Protein AF-A0A7H4P5U3-F1 (afdb_monomer)

Mean predicted aligned error: 10.84 Å

Structure (mmCIF, N/CA/C/O backbone):
data_AF-A0A7H4P5U3-F1
#
_entry.id   AF-A0A7H4P5U3-F1
#
loop_
_atom_site.group_PDB
_atom_site.id
_atom_site.type_symbol
_atom_site.label_atom_id
_atom_site.label_alt_id
_atom_site.label_comp_id
_atom_site.label_asym_id
_atom_site.label_entity_id
_atom_site.label_seq_id
_atom_site.pdbx_PDB_ins_code
_atom_site.Cartn_x
_atom_site.Cartn_y
_atom_site.Cartn_z
_atom_site.occupancy
_atom_site.B_iso_or_equiv
_atom_site.auth_seq_id
_atom_site.auth_comp_id
_atom_site.auth_asym_id
_atom_site.auth_atom_id
_atom_site.pdbx_PDB_model_num
ATOM 1 N N . MET A 1 1 ? 1.494 19.537 -6.973 1.00 46.75 1 MET A N 1
ATOM 2 C CA . MET A 1 1 ? 0.040 19.463 -6.739 1.00 46.75 1 MET A CA 1
ATOM 3 C C . MET A 1 1 ? -0.376 18.062 -7.147 1.00 46.75 1 MET A C 1
ATOM 5 O O . MET A 1 1 ? -0.485 17.800 -8.334 1.00 46.75 1 MET A O 1
ATOM 9 N N . THR A 1 2 ? -0.466 17.141 -6.195 1.00 39.16 2 THR A N 1
ATOM 10 C CA . THR A 1 2 ? -0.913 15.768 -6.454 1.00 39.16 2 THR A CA 1
ATOM 11 C C . THR A 1 2 ? -1.929 15.412 -5.386 1.00 39.16 2 THR A C 1
ATOM 13 O O . THR A 1 2 ? -1.674 15.527 -4.190 1.00 39.16 2 THR A O 1
ATOM 16 N N . ILE A 1 3 ? -3.123 15.124 -5.884 1.00 53.38 3 ILE A N 1
ATOM 17 C CA . ILE A 1 3 ? -4.353 14.823 -5.169 1.00 53.38 3 ILE A CA 1
ATOM 18 C C . ILE A 1 3 ? -4.203 13.440 -4.528 1.00 53.38 3 ILE A C 1
ATOM 20 O O . ILE A 1 3 ? -3.759 12.502 -5.184 1.00 53.38 3 ILE A O 1
ATOM 24 N N . LEU A 1 4 ? -4.548 13.331 -3.244 1.00 48.69 4 LEU A N 1
ATOM 25 C CA . LEU A 1 4 ? -4.703 12.049 -2.558 1.00 48.69 4 LEU A CA 1
ATOM 26 C C . LEU A 1 4 ? -5.810 11.255 -3.260 1.00 48.69 4 LEU A C 1
ATOM 28 O O . LEU A 1 4 ? -6.914 11.775 -3.444 1.00 48.69 4 LEU A O 1
ATOM 32 N N . ASN A 1 5 ? -5.512 10.017 -3.656 1.00 53.94 5 ASN A N 1
ATOM 33 C CA . ASN A 1 5 ? -6.500 9.146 -4.278 1.00 53.94 5 ASN A CA 1
ATOM 34 C C . ASN A 1 5 ? -7.530 8.727 -3.218 1.00 53.94 5 ASN A C 1
ATOM 36 O O . ASN A 1 5 ? -7.162 8.156 -2.191 1.00 53.94 5 ASN A O 1
ATOM 40 N N . ARG A 1 6 ? -8.807 9.064 -3.428 1.00 56.38 6 ARG A N 1
ATOM 41 C CA . ARG A 1 6 ? -9.900 8.714 -2.509 1.00 56.38 6 ARG A CA 1
ATOM 42 C C . ARG A 1 6 ? -10.385 7.307 -2.831 1.00 56.38 6 ARG A C 1
ATOM 44 O O . ARG A 1 6 ? -10.918 7.085 -3.911 1.00 56.38 6 ARG A O 1
ATOM 51 N N . LEU A 1 7 ? -10.215 6.380 -1.891 1.00 53.31 7 LEU A N 1
ATOM 52 C CA . LEU A 1 7 ? -10.713 5.014 -2.012 1.00 53.31 7 LEU A CA 1
ATOM 53 C C . LEU A 1 7 ? -12.054 4.888 -1.282 1.00 53.31 7 LEU A C 1
ATOM 55 O O . LEU A 1 7 ? -12.119 5.074 -0.070 1.00 53.31 7 LEU A O 1
ATOM 59 N N . TYR A 1 8 ? -13.126 4.582 -2.012 1.00 55.06 8 TYR A N 1
ATOM 60 C CA . TYR A 1 8 ? -14.452 4.363 -1.432 1.00 55.06 8 TYR A CA 1
ATOM 61 C C . TYR A 1 8 ? -14.622 2.890 -1.042 1.00 55.06 8 TYR A C 1
ATOM 63 O O . TYR A 1 8 ? -14.607 2.012 -1.901 1.00 55.06 8 TYR A O 1
ATOM 71 N N . ALA A 1 9 ? -14.816 2.609 0.249 1.00 50.41 9 ALA A N 1
ATOM 72 C CA . ALA A 1 9 ? -15.189 1.276 0.717 1.00 50.41 9 ALA A CA 1
ATOM 73 C C . ALA A 1 9 ? -16.703 1.061 0.532 1.00 50.41 9 ALA A C 1
ATOM 75 O O . ALA A 1 9 ? -17.521 1.845 1.017 1.00 50.41 9 ALA A O 1
ATOM 76 N N . SER A 1 10 ? -17.100 0.004 -0.179 1.00 52.59 10 SER A N 1
ATOM 77 C CA . SER A 1 10 ? -18.513 -0.311 -0.403 1.00 52.59 10 SER A CA 1
ATOM 78 C C . SER A 1 10 ? -19.192 -0.752 0.903 1.00 52.59 10 SER A C 1
ATOM 80 O O . SER A 1 10 ? -18.851 -1.794 1.456 1.00 52.59 10 SER A O 1
ATOM 82 N N . SER A 1 11 ? -20.202 0.012 1.337 1.00 48.66 11 SER A N 1
ATOM 83 C CA . SER A 1 11 ? -21.119 -0.279 2.457 1.00 48.66 11 SER A CA 1
ATOM 84 C C . SER A 1 11 ? -20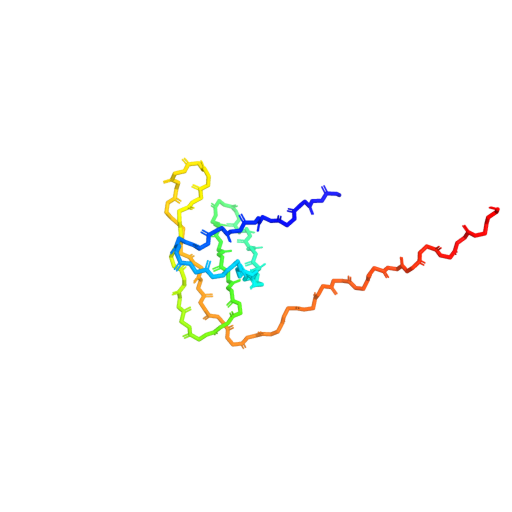.563 -0.121 3.886 1.00 48.66 11 SER A C 1
ATOM 86 O O . SER A 1 11 ? -20.848 -0.935 4.766 1.00 48.66 11 SER A O 1
ATOM 88 N N . GLY A 1 12 ? -19.852 0.975 4.149 1.00 60.75 12 GLY A N 1
ATOM 89 C CA . GLY A 1 12 ? -19.498 1.434 5.497 1.00 60.75 12 GLY A CA 1
ATOM 90 C C . GLY A 1 12 ? -19.392 2.963 5.561 1.00 60.75 12 GLY A C 1
ATOM 91 O O . GLY A 1 12 ? -19.541 3.618 4.526 1.00 60.75 12 GLY A O 1
ATOM 92 N N . PRO A 1 13 ? -19.166 3.561 6.747 1.00 63.66 13 PRO A N 1
ATOM 93 C CA . PRO A 1 13 ? -18.743 4.959 6.821 1.00 63.66 13 PRO A CA 1
ATOM 94 C C . PRO A 1 13 ? -17.485 5.159 5.966 1.00 63.66 13 PRO A C 1
ATOM 96 O O . PRO A 1 13 ? -16.677 4.244 5.832 1.00 63.66 13 PRO A O 1
ATOM 99 N N . GLU A 1 14 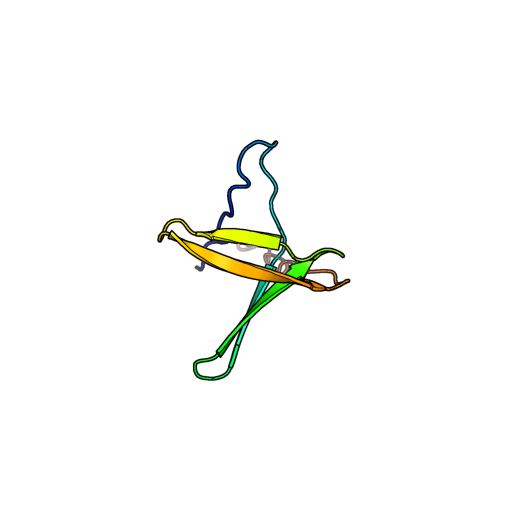? -17.332 6.339 5.370 1.00 65.25 14 GLU A N 1
ATOM 100 C CA . GLU A 1 14 ? -16.142 6.675 4.588 1.00 65.25 14 GLU A CA 1
ATOM 101 C C . GLU A 1 14 ? -14.881 6.493 5.447 1.00 65.25 14 GLU A C 1
ATOM 103 O O . GLU A 1 14 ? -14.807 6.992 6.572 1.00 65.25 14 GLU A O 1
ATOM 108 N N . VAL A 1 15 ? -13.897 5.760 4.921 1.00 73.00 15 VAL A N 1
ATOM 109 C CA . VAL A 1 15 ? -12.611 5.523 5.583 1.00 73.00 15 VAL A CA 1
ATOM 110 C C . VAL A 1 15 ? -11.500 6.003 4.664 1.00 73.00 15 VAL A C 1
ATOM 112 O O . VAL A 1 15 ? -11.435 5.621 3.499 1.00 73.00 15 VAL A O 1
ATOM 115 N N . ILE A 1 16 ? -10.601 6.822 5.204 1.00 81.31 16 ILE A N 1
ATOM 116 C CA . ILE A 1 16 ? -9.352 7.188 4.539 1.00 81.31 16 ILE A CA 1
ATOM 117 C C . ILE A 1 16 ? -8.290 6.173 4.965 1.00 81.31 16 ILE A C 1
ATOM 119 O O . ILE A 1 16 ? -7.988 6.057 6.151 1.00 81.31 16 ILE A O 1
ATOM 123 N N . ILE A 1 17 ? -7.724 5.450 3.997 1.00 85.69 17 ILE A N 1
ATOM 124 C CA . ILE A 1 17 ? -6.638 4.490 4.221 1.00 85.69 17 ILE A CA 1
ATOM 125 C C . ILE A 1 17 ? -5.319 5.151 3.828 1.00 85.69 17 ILE A C 1
ATOM 127 O O . ILE A 1 17 ? -5.063 5.412 2.649 1.00 85.69 17 ILE A O 1
ATOM 131 N N . GLU A 1 18 ? -4.468 5.417 4.816 1.00 89.75 18 GLU A N 1
ATOM 132 C CA . GLU A 1 18 ? -3.133 5.966 4.582 1.00 89.75 18 GLU A CA 1
ATOM 133 C C . GLU A 1 18 ? -2.305 4.964 3.763 1.00 89.75 18 GLU A C 1
ATOM 135 O O . GLU A 1 18 ? -1.996 3.866 4.231 1.00 89.75 18 GLU A O 1
ATOM 140 N N . THR A 1 19 ? -1.971 5.343 2.526 1.00 91.38 19 THR A N 1
ATOM 141 C CA . THR A 1 19 ? -1.299 4.479 1.548 1.00 91.38 19 THR A CA 1
ATOM 142 C C . THR A 1 19 ? -0.037 5.142 1.008 1.00 91.38 19 THR A C 1
ATOM 144 O O . THR A 1 19 ? -0.057 6.305 0.603 1.00 91.38 19 THR A O 1
ATOM 147 N N . LEU A 1 20 ? 1.050 4.377 0.940 1.00 92.00 20 LEU A N 1
ATOM 148 C CA . LEU A 1 20 ? 2.274 4.704 0.224 1.00 92.00 20 LEU A CA 1
ATOM 149 C C . LEU A 1 20 ? 2.328 3.900 -1.082 1.00 92.00 20 LEU A C 1
ATOM 151 O O . LEU A 1 20 ? 2.370 2.671 -1.056 1.00 92.00 20 LEU A O 1
ATOM 155 N N . GLN A 1 21 ? 2.356 4.596 -2.219 1.00 93.31 21 GLN A N 1
ATOM 156 C CA . GLN A 1 21 ? 2.632 3.983 -3.518 1.00 93.31 21 GLN A CA 1
ATOM 157 C C . GLN A 1 21 ? 4.126 4.094 -3.836 1.00 93.31 21 GLN A C 1
ATOM 159 O O . GLN A 1 21 ? 4.696 5.185 -3.778 1.00 93.31 21 GLN A O 1
ATOM 164 N N . ILE A 1 22 ? 4.748 2.977 -4.208 1.00 93.25 22 ILE A N 1
ATOM 165 C CA . ILE A 1 22 ? 6.149 2.919 -4.634 1.00 93.25 22 ILE A CA 1
ATOM 166 C C . ILE A 1 22 ? 6.196 2.407 -6.071 1.00 93.25 22 ILE A C 1
ATOM 168 O O . ILE A 1 22 ? 5.700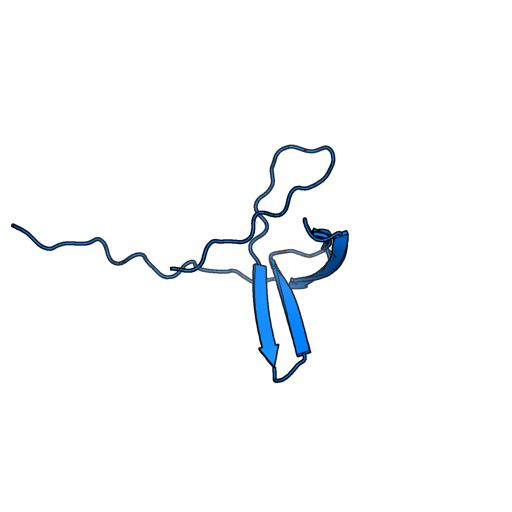 1.320 -6.355 1.00 93.25 22 ILE A O 1
ATOM 172 N N . ASN A 1 23 ? 6.830 3.173 -6.959 1.00 95.62 23 ASN A N 1
ATOM 173 C CA . ASN A 1 23 ? 7.053 2.785 -8.351 1.00 95.62 23 ASN A CA 1
ATOM 174 C C . ASN A 1 23 ? 8.529 2.403 -8.540 1.00 95.62 23 ASN A C 1
ATOM 176 O O . ASN A 1 23 ? 9.413 3.213 -8.253 1.00 95.62 23 ASN A O 1
ATOM 180 N N . ILE A 1 24 ? 8.800 1.188 -9.019 1.00 95.19 24 ILE A N 1
ATOM 181 C CA . ILE A 1 24 ? 10.148 0.668 -9.287 1.00 95.19 24 ILE A CA 1
ATOM 182 C C . ILE A 1 24 ? 10.189 0.172 -10.734 1.00 95.19 24 ILE A C 1
ATOM 184 O O . ILE A 1 24 ? 9.771 -0.945 -11.033 1.00 95.19 24 ILE A O 1
ATOM 188 N N . GLY A 1 25 ? 10.686 1.011 -11.645 1.00 95.12 25 GLY A N 1
ATOM 189 C CA . GLY A 1 25 ? 10.529 0.758 -13.080 1.00 95.12 25 GLY A CA 1
ATOM 190 C C . GLY A 1 25 ? 9.043 0.690 -13.435 1.00 95.12 25 GLY A C 1
ATOM 191 O O . GLY A 1 25 ? 8.304 1.620 -13.120 1.00 95.12 25 GLY A O 1
ATOM 192 N N . ASP A 1 26 ? 8.614 -0.428 -14.021 1.00 94.25 26 ASP A N 1
ATOM 193 C CA . ASP A 1 26 ? 7.209 -0.687 -14.366 1.00 94.25 26 ASP A CA 1
ATOM 194 C C . ASP A 1 26 ? 6.400 -1.315 -13.214 1.00 94.25 26 ASP A C 1
ATOM 196 O O . ASP A 1 26 ? 5.184 -1.474 -13.321 1.00 94.25 26 ASP A O 1
ATOM 200 N N . ALA A 1 27 ? 7.049 -1.692 -12.106 1.00 92.62 27 ALA A N 1
ATOM 201 C CA . ALA A 1 27 ? 6.368 -2.274 -10.955 1.00 92.62 27 ALA A CA 1
ATOM 202 C C . ALA A 1 27 ? 5.764 -1.183 -10.064 1.00 92.62 27 ALA A C 1
ATOM 204 O O . ALA A 1 27 ? 6.441 -0.220 -9.699 1.00 92.62 27 ALA A O 1
ATOM 205 N N . VAL A 1 28 ? 4.505 -1.371 -9.666 1.00 94.19 28 VAL A N 1
ATOM 206 C CA . VAL A 1 28 ? 3.788 -0.496 -8.733 1.00 94.19 28 VAL A CA 1
ATOM 207 C C . VAL A 1 28 ? 3.401 -1.299 -7.497 1.00 94.19 28 VAL A C 1
ATOM 209 O O . VAL A 1 28 ? 2.747 -2.336 -7.602 1.00 94.19 28 VAL A O 1
ATOM 212 N N . HIS A 1 29 ? 3.794 -0.813 -6.324 1.00 93.50 29 HIS A N 1
ATOM 213 C CA . HIS A 1 29 ? 3.457 -1.403 -5.033 1.00 93.50 29 HIS A CA 1
ATOM 214 C C . HIS A 1 29 ? 2.593 -0.442 -4.225 1.00 93.50 29 HIS A C 1
ATOM 216 O O . HIS A 1 29 ? 2.931 0.735 -4.098 1.00 93.50 29 HIS A O 1
ATOM 222 N N . TYR A 1 30 ? 1.518 -0.960 -3.636 1.00 94.81 30 TYR A N 1
ATOM 223 C CA . TYR A 1 30 ? 0.636 -0.222 -2.740 1.00 94.81 30 TYR A CA 1
ATOM 224 C C . TYR A 1 30 ? 0.777 -0.779 -1.328 1.00 94.81 30 TYR A C 1
ATOM 226 O O . TYR A 1 30 ? 0.437 -1.934 -1.084 1.00 94.81 30 TYR A O 1
ATOM 234 N N . LEU A 1 31 ? 1.292 0.034 -0.409 1.00 94.25 31 LEU A N 1
ATOM 235 C CA . LEU A 1 31 ? 1.448 -0.317 1.001 1.00 94.25 31 LEU A CA 1
AT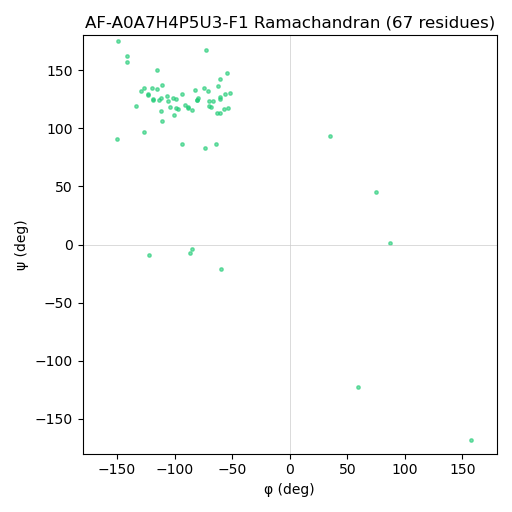OM 236 C C . LEU A 1 31 ? 0.491 0.538 1.820 1.00 94.25 31 LEU A C 1
ATOM 238 O O . LEU A 1 31 ? 0.538 1.763 1.713 1.00 94.25 31 LEU A O 1
ATOM 242 N N . CYS A 1 32 ? -0.350 -0.067 2.646 1.00 93.81 32 CYS A N 1
ATOM 243 C CA . CYS A 1 32 ? -1.266 0.664 3.513 1.00 93.81 32 CYS A CA 1
ATOM 244 C C . CYS A 1 32 ? -0.950 0.436 4.985 1.00 93.81 32 CYS A C 1
ATOM 246 O O . CYS A 1 32 ? -0.487 -0.632 5.388 1.00 93.81 32 CYS A O 1
ATOM 248 N N . LYS A 1 33 ? -1.244 1.440 5.808 1.00 91.62 33 LYS A N 1
ATOM 249 C CA . LYS A 1 33 ? -1.198 1.288 7.260 1.00 91.62 33 LYS A CA 1
ATOM 250 C C . LYS A 1 33 ? -2.280 0.316 7.717 1.00 91.62 33 LYS A C 1
ATOM 252 O O . LYS A 1 33 ? -3.463 0.540 7.472 1.00 91.62 33 LYS A O 1
ATOM 257 N N . GLY A 1 34 ? -1.872 -0.735 8.418 1.00 90.75 34 GLY A N 1
ATOM 258 C CA . GLY A 1 34 ? -2.798 -1.714 8.974 1.00 90.75 34 GLY A CA 1
ATOM 259 C C . GLY A 1 34 ? -2.141 -3.058 9.246 1.00 90.75 34 GLY A C 1
ATOM 260 O O . GLY A 1 34 ? -0.919 -3.194 9.203 1.00 90.75 34 GLY A O 1
ATOM 261 N N . TYR A 1 35 ? -2.987 -4.045 9.526 1.00 90.56 35 TYR A N 1
ATOM 262 C CA . TYR A 1 35 ? -2.585 -5.428 9.795 1.00 90.56 35 TYR A CA 1
ATOM 263 C C . TYR A 1 35 ? -3.232 -6.439 8.839 1.00 90.56 35 TYR A C 1
ATOM 265 O O . TYR A 1 35 ? -2.839 -7.600 8.844 1.00 90.56 35 TYR A O 1
ATOM 273 N N . GLU A 1 36 ? -4.200 -6.008 8.028 1.00 91.69 36 GLU A N 1
ATOM 274 C CA . GLU A 1 36 ? -4.905 -6.844 7.056 1.00 91.69 36 GLU A CA 1
ATOM 275 C C . GLU A 1 36 ? -4.888 -6.172 5.687 1.00 91.69 36 GLU A C 1
ATOM 277 O O . GLU A 1 36 ? -5.170 -4.975 5.581 1.00 91.69 36 GLU A O 1
ATOM 282 N N . ASP A 1 37 ? -4.543 -6.944 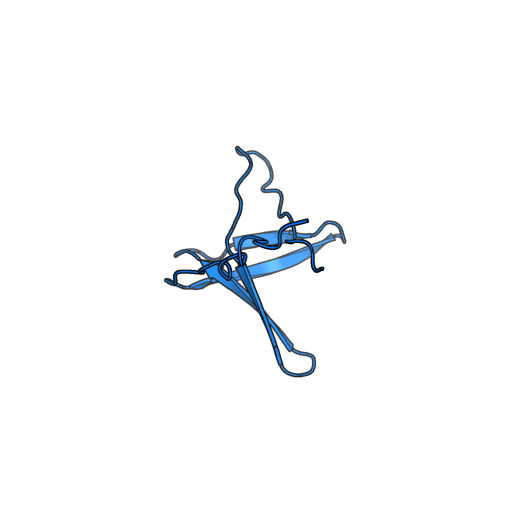4.657 1.00 94.50 37 ASP A N 1
ATOM 283 C CA . ASP A 1 37 ? -4.525 -6.463 3.280 1.00 94.50 37 ASP A CA 1
ATOM 284 C C . ASP A 1 37 ? -5.917 -5.999 2.859 1.00 94.50 37 ASP A C 1
ATOM 286 O O . ASP A 1 37 ? -6.938 -6.614 3.181 1.00 94.50 37 ASP A O 1
ATOM 290 N N . ILE A 1 38 ? -5.953 -4.929 2.076 1.00 91.81 38 ILE A N 1
ATOM 291 C CA . ILE A 1 38 ? -7.201 -4.354 1.589 1.00 91.81 38 ILE A CA 1
ATOM 292 C C . ILE A 1 38 ? -7.243 -4.552 0.087 1.00 91.81 38 ILE A C 1
ATOM 294 O O . ILE A 1 38 ? -6.340 -4.135 -0.628 1.00 91.81 38 ILE A O 1
ATOM 298 N N . THR A 1 39 ? -8.301 -5.182 -0.409 1.00 93.00 39 THR A N 1
ATOM 299 C CA . THR A 1 39 ? -8.557 -5.262 -1.849 1.00 93.00 39 THR A CA 1
ATOM 300 C C . THR A 1 39 ? -9.710 -4.342 -2.189 1.00 93.00 39 THR A C 1
ATOM 302 O O . THR A 1 39 ? -10.768 -4.414 -1.564 1.00 93.00 39 THR A O 1
ATOM 305 N N . ALA A 1 40 ? -9.505 -3.473 -3.171 1.00 88.75 40 ALA A N 1
ATOM 306 C CA . ALA A 1 40 ? -10.514 -2.521 -3.593 1.00 88.75 40 ALA A CA 1
ATOM 307 C C . ALA A 1 40 ? -10.517 -2.346 -5.107 1.00 88.75 40 ALA A C 1
ATOM 309 O O . ALA A 1 40 ? -9.524 -2.594 -5.790 1.00 88.75 40 ALA A O 1
ATOM 310 N N . THR A 1 41 ? -11.659 -1.906 -5.620 1.00 89.31 41 THR A N 1
ATOM 311 C CA . THR A 1 41 ? -11.838 -1.599 -7.035 1.00 89.31 41 THR A CA 1
ATOM 312 C C . THR A 1 41 ? -11.698 -0.096 -7.234 1.00 89.31 41 THR A C 1
ATOM 314 O O . THR A 1 41 ? -12.376 0.681 -6.561 1.00 89.31 41 THR A O 1
ATOM 317 N N . THR A 1 42 ? -10.801 0.315 -8.126 1.00 84.06 42 THR A N 1
ATOM 318 C CA . THR A 1 42 ? -10.614 1.725 -8.487 1.00 84.06 42 THR A CA 1
ATOM 319 C C . THR A 1 42 ? -11.776 2.218 -9.345 1.00 84.06 42 THR A C 1
ATOM 321 O O . THR A 1 42 ? -12.561 1.436 -9.888 1.00 84.06 42 THR A O 1
ATOM 324 N N . GLU A 1 43 ? -11.872 3.530 -9.528 1.00 83.56 43 GLU A N 1
ATOM 325 C CA . GLU A 1 43 ? -12.837 4.162 -10.430 1.00 83.56 43 GLU A CA 1
ATOM 326 C C . GLU A 1 43 ? -12.695 3.712 -11.894 1.00 83.56 43 GLU A C 1
ATOM 328 O O . GLU A 1 43 ? -13.653 3.797 -12.661 1.00 83.56 43 GLU A O 1
ATOM 333 N N . ASN A 1 44 ? -11.526 3.182 -12.266 1.00 85.06 44 ASN A N 1
ATOM 334 C CA . ASN A 1 44 ? -11.263 2.631 -13.593 1.00 85.06 44 ASN A CA 1
ATOM 335 C C . ASN A 1 44 ? -11.709 1.164 -13.732 1.00 85.06 44 ASN A C 1
ATOM 337 O O . ASN A 1 44 ? -11.623 0.600 -14.821 1.00 85.06 44 ASN A O 1
ATOM 341 N N . GLY A 1 45 ? -12.203 0.546 -12.653 1.00 87.88 45 GLY A N 1
ATOM 342 C CA . GLY A 1 45 ? -12.608 -0.861 -12.617 1.00 87.88 45 GLY A CA 1
ATOM 343 C C . GLY A 1 45 ? -11.473 -1.836 -12.294 1.00 87.88 45 GLY A C 1
ATOM 344 O O . GLY A 1 45 ? -11.712 -3.043 -12.228 1.00 87.88 45 GLY A O 1
ATOM 345 N N . ASP A 1 46 ? -10.256 -1.343 -12.057 1.00 88.31 46 ASP A N 1
ATOM 346 C CA . ASP A 1 46 ? -9.116 -2.188 -11.708 1.00 88.31 46 ASP A CA 1
ATOM 347 C C . ASP A 1 46 ? -9.239 -2.682 -10.267 1.00 88.31 46 ASP A C 1
ATOM 349 O O . ASP A 1 46 ? -9.524 -1.909 -9.353 1.00 88.31 46 ASP A O 1
ATOM 353 N N . THR A 1 47 ? -8.993 -3.972 -10.043 1.00 92.38 47 THR A N 1
ATOM 354 C CA . THR A 1 47 ? -8.890 -4.525 -8.687 1.00 92.38 47 THR A CA 1
ATOM 355 C C . THR A 1 47 ? -7.449 -4.410 -8.212 1.00 92.38 47 THR A C 1
ATOM 357 O O . THR A 1 47 ? -6.547 -4.994 -8.811 1.00 92.38 47 THR A O 1
ATOM 360 N N . VAL A 1 48 ? -7.241 -3.658 -7.136 1.00 92.69 48 VAL A N 1
ATOM 361 C CA . VAL A 1 48 ? -5.925 -3.374 -6.561 1.00 92.69 48 VAL A CA 1
ATOM 362 C C . VAL A 1 48 ? -5.882 -3.885 -5.127 1.00 92.69 48 VAL A C 1
ATOM 364 O O . VAL A 1 48 ? -6.808 -3.656 -4.346 1.00 92.69 48 VAL A O 1
ATOM 367 N N . THR A 1 49 ? -4.788 -4.562 -4.780 1.00 95.00 49 THR A N 1
ATOM 368 C CA . THR A 1 49 ? -4.498 -4.987 -3.409 1.00 95.00 49 THR A CA 1
ATOM 369 C C . THR A 1 49 ? -3.472 -4.049 -2.785 1.00 95.00 49 THR A C 1
ATOM 371 O O . THR A 1 49 ? -2.390 -3.828 -3.329 1.00 95.00 49 THR A O 1
ATOM 374 N N . PHE A 1 50 ? -3.832 -3.517 -1.626 1.00 94.69 50 PHE A N 1
ATOM 375 C CA . PHE A 1 50 ? -3.011 -2.700 -0.753 1.00 94.69 50 PHE A CA 1
ATOM 376 C C . PHE A 1 50 ? -2.473 -3.606 0.352 1.00 94.69 50 PHE A C 1
ATOM 378 O O . PHE A 1 50 ? -3.249 -4.188 1.111 1.00 94.69 50 PHE A O 1
ATOM 385 N N . ILE A 1 51 ? -1.152 -3.753 0.410 1.00 96.50 51 ILE A N 1
ATOM 386 C CA . ILE A 1 51 ? -0.481 -4.650 1.349 1.00 96.50 51 ILE A CA 1
ATOM 387 C C . ILE A 1 51 ? -0.376 -3.972 2.711 1.00 96.50 51 ILE A C 1
ATOM 389 O O . ILE A 1 51 ? 0.198 -2.882 2.827 1.00 96.50 51 ILE A O 1
ATOM 393 N N . ALA A 1 52 ? -0.896 -4.622 3.745 1.00 95.06 52 ALA A N 1
ATOM 394 C CA . ALA A 1 52 ? -0.857 -4.108 5.099 1.00 95.06 52 ALA A CA 1
ATOM 395 C C . ALA A 1 52 ? 0.557 -4.124 5.669 1.00 95.06 52 ALA A C 1
ATOM 397 O O . ALA A 1 52 ? 1.221 -5.156 5.766 1.00 95.06 52 ALA A O 1
ATOM 398 N N . CYS A 1 53 ? 0.998 -2.946 6.094 1.00 94.31 53 CYS A N 1
ATOM 399 C CA . CYS A 1 53 ? 2.262 -2.739 6.770 1.00 94.31 53 CYS A CA 1
ATOM 400 C C . CYS A 1 53 ? 2.003 -2.078 8.132 1.00 94.31 53 CYS A C 1
ATOM 402 O O . CYS A 1 53 ? 1.342 -1.033 8.190 1.00 94.31 53 CYS A O 1
ATOM 404 N N . PRO A 1 54 ? 2.560 -2.618 9.233 1.00 91.88 54 PRO A N 1
ATOM 405 C CA . PRO A 1 54 ? 2.532 -1.961 10.532 1.00 91.88 54 PRO A CA 1
ATOM 406 C C . PRO 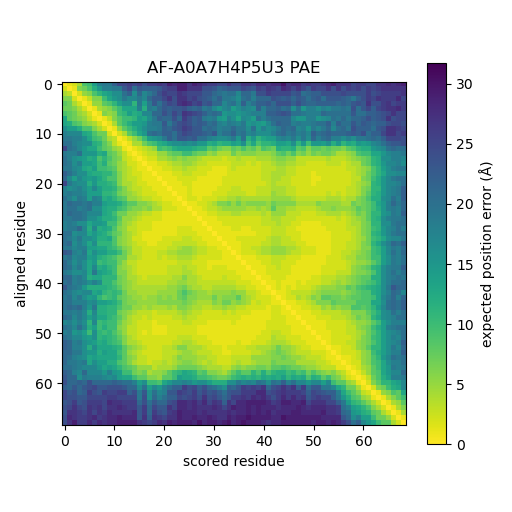A 1 54 ? 3.511 -0.783 10.513 1.00 91.88 54 PRO A C 1
ATOM 408 O O . PRO A 1 54 ? 4.667 -0.893 10.922 1.00 91.88 54 PRO A O 1
ATOM 411 N N . MET A 1 55 ? 3.050 0.344 9.981 1.00 90.50 55 MET A N 1
ATOM 412 C CA . MET A 1 55 ? 3.827 1.566 9.822 1.00 90.50 55 MET A CA 1
ATOM 413 C C . MET A 1 55 ? 2.973 2.795 10.109 1.00 90.50 55 MET A C 1
ATOM 415 O O . MET A 1 55 ? 1.745 2.731 10.086 1.00 90.50 55 MET A O 1
ATOM 419 N N . ASP A 1 56 ? 3.633 3.919 10.359 1.00 89.56 56 ASP A N 1
ATOM 420 C CA . ASP A 1 56 ? 2.972 5.214 10.441 1.00 89.56 56 ASP A CA 1
ATOM 421 C C . ASP A 1 56 ? 3.383 6.069 9.245 1.00 89.56 56 ASP A C 1
ATOM 423 O O . ASP A 1 56 ? 4.555 6.076 8.854 1.00 89.56 56 ASP A O 1
ATOM 427 N N . ILE A 1 57 ? 2.418 6.761 8.643 1.00 85.94 57 ILE A N 1
ATOM 428 C CA . ILE A 1 57 ? 2.661 7.636 7.498 1.00 85.94 57 ILE A CA 1
ATOM 429 C C . ILE A 1 57 ? 2.451 9.063 7.968 1.00 85.94 57 ILE A C 1
ATOM 431 O O . ILE A 1 57 ? 1.331 9.515 8.167 1.00 85.94 57 ILE A O 1
ATOM 435 N N . ALA A 1 58 ? 3.543 9.801 8.124 1.00 84.25 58 ALA A N 1
ATOM 436 C CA . ALA A 1 58 ? 3.442 11.229 8.354 1.00 84.25 58 ALA A CA 1
ATOM 437 C C . ALA A 1 58 ? 3.201 11.940 7.020 1.00 84.25 58 ALA A C 1
ATOM 439 O O . ALA A 1 58 ? 3.989 11.811 6.078 1.00 84.25 58 ALA A O 1
ATOM 440 N N . LEU A 1 59 ? 2.144 12.748 6.954 1.00 75.31 59 LEU A N 1
ATOM 441 C CA . LEU A 1 59 ? 2.048 13.760 5.911 1.00 75.31 59 LEU A CA 1
ATOM 442 C C . LEU A 1 59 ? 3.220 14.739 6.083 1.00 75.31 59 LEU A C 1
ATOM 444 O O . LEU A 1 59 ? 3.504 15.147 7.216 1.00 75.31 59 LEU A O 1
ATOM 448 N N . PRO A 1 60 ? 3.905 15.142 4.996 1.00 75.94 60 PRO A N 1
ATOM 449 C CA . PRO A 1 60 ? 4.891 16.206 5.075 1.00 75.94 60 PRO A CA 1
ATOM 450 C C . PRO A 1 60 ? 4.248 17.410 5.754 1.00 75.94 60 PRO A C 1
ATOM 452 O O . PRO A 1 60 ? 3.143 17.810 5.375 1.00 75.94 60 PRO A O 1
ATOM 455 N N . ALA A 1 61 ? 4.919 17.975 6.760 1.00 72.12 61 ALA A N 1
ATOM 456 C CA . ALA A 1 61 ? 4.436 19.188 7.395 1.00 72.12 61 ALA A CA 1
ATOM 457 C C . ALA A 1 61 ? 4.205 20.231 6.297 1.00 72.12 61 ALA A C 1
ATOM 459 O O . ALA A 1 61 ? 5.137 20.615 5.586 1.00 72.12 61 ALA A O 1
ATOM 460 N N . VAL A 1 62 ? 2.957 20.668 6.128 1.00 57.78 62 VAL A N 1
ATOM 461 C CA . VAL A 1 62 ? 2.682 21.845 5.315 1.00 57.78 62 VAL A CA 1
ATOM 462 C C . VAL A 1 62 ? 3.435 22.990 5.978 1.00 57.78 62 VAL A C 1
ATOM 464 O O . VAL A 1 62 ? 3.148 23.348 7.117 1.00 57.78 62 VAL A O 1
ATOM 467 N N . MET A 1 63 ? 4.455 23.527 5.310 1.00 47.50 63 MET A N 1
ATOM 468 C CA . MET A 1 63 ? 5.072 24.768 5.759 1.00 47.50 63 MET A CA 1
ATOM 469 C C . MET A 1 63 ? 3.941 25.806 5.810 1.00 47.50 63 MET A C 1
ATOM 471 O O . MET A 1 63 ? 3.337 26.066 4.764 1.00 47.50 63 MET A O 1
ATOM 475 N N . PRO A 1 64 ? 3.583 26.366 6.981 1.00 51.78 64 PRO A N 1
ATOM 476 C CA . PRO A 1 64 ? 2.595 27.429 7.014 1.00 51.78 64 PRO A CA 1
ATOM 477 C C . PRO A 1 64 ? 3.166 28.576 6.181 1.00 51.78 64 PRO A C 1
ATOM 479 O O . PRO A 1 64 ? 4.299 28.998 6.415 1.00 51.78 64 PRO A O 1
ATOM 482 N N . MET A 1 65 ? 2.425 29.047 5.174 1.00 56.19 65 MET A N 1
ATOM 483 C CA . MET A 1 65 ? 2.824 30.214 4.388 1.00 56.19 65 MET A CA 1
ATOM 484 C C . MET A 1 65 ? 2.859 31.450 5.299 1.00 56.19 65 MET A C 1
ATOM 486 O O . MET A 1 65 ? 1.885 32.188 5.411 1.00 56.19 65 MET A O 1
ATOM 490 N N . VAL A 1 66 ? 3.991 31.681 5.964 1.00 52.88 66 VAL A N 1
ATOM 491 C CA . VAL A 1 66 ? 4.327 32.956 6.599 1.00 52.88 66 VAL A CA 1
ATOM 492 C C . VAL A 1 66 ? 5.144 33.767 5.596 1.00 52.88 66 VAL A C 1
ATOM 494 O O . VAL A 1 66 ? 6.372 33.749 5.591 1.00 52.88 66 VAL A O 1
ATOM 497 N N . HIS A 1 67 ? 4.434 34.489 4.736 1.00 50.28 67 HIS A N 1
ATOM 498 C CA . HIS A 1 67 ? 4.901 35.729 4.116 1.00 50.28 67 HIS A CA 1
ATOM 499 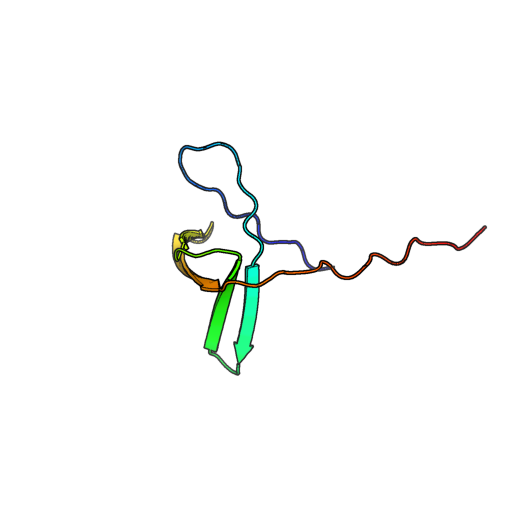C C . HIS A 1 67 ? 3.644 36.578 3.872 1.00 50.28 67 HIS A C 1
ATOM 501 O O . HIS A 1 67 ? 2.854 36.273 2.990 1.00 50.28 67 HIS A O 1
ATOM 507 N N . ARG A 1 68 ? 3.237 37.431 4.821 1.00 51.84 68 ARG A N 1
ATOM 508 C CA . ARG A 1 68 ? 3.562 38.870 4.827 1.00 51.84 68 ARG A CA 1
ATOM 509 C C . ARG A 1 68 ? 3.618 39.472 3.417 1.00 51.84 68 ARG A C 1
ATOM 511 O O . ARG A 1 68 ? 4.684 39.485 2.819 1.00 51.84 68 ARG A O 1
ATOM 518 N N . ILE A 1 69 ? 2.491 40.021 2.970 1.00 50.28 69 ILE A N 1
ATOM 519 C CA . ILE A 1 69 ? 2.311 41.430 2.569 1.00 50.28 69 ILE A CA 1
ATOM 520 C C . ILE A 1 69 ? 0.838 41.788 2.737 1.00 50.28 69 ILE A C 1
ATOM 522 O O . ILE A 1 69 ? -0.006 40.924 2.419 1.00 50.28 69 ILE A O 1
#

Foldseek 3Di:
DDDDAQFADPPDPGDDWAWDWDDDPPDIAIATADDDWDWGAHPVRDIDIHHYDPDDDDDPPDPPPPDDD

Solvent-accessible surface area (backbone atoms only — not comparable to full-atom values): 4846 Å² total; per-residue (Å²): 142,81,80,83,84,83,64,80,64,89,92,62,81,90,56,87,75,62,66,51,77,48,75,61,88,92,46,76,45,43,38,24,57,40,88,62,67,46,74,48,66,47,98,86,68,48,79,46,68,30,42,42,37,90,60,84,85,80,75,78,78,76,76,77,88,84,70,94,128

Organism: NCBI:txid2058152

Secondary structure (DSSP, 8-state):
--PPP-PPPTTSS-----EEEEEETTEEEEEEESSS-EEEE-TTS-EEEEEEES---PPPP--------

Nearest PDB structures (foldseek):
  5vod-assembly1_D  TM=4.034E-01  e=5.474E+00  Human herpesvirus 5 strain Merlin
  5o60-assembly1_G  TM=3.164E-01  e=5.8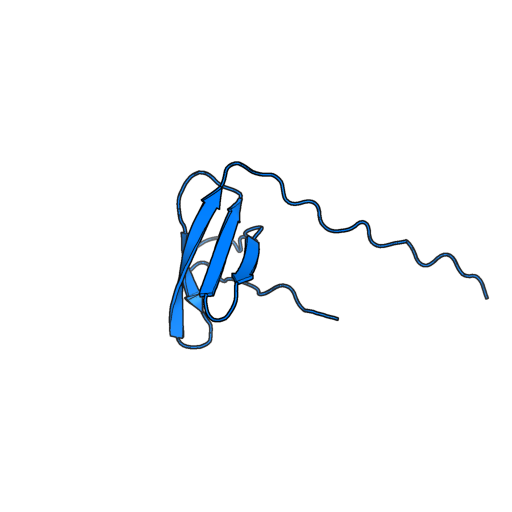12E+00  Mycolicibacterium smegmatis MC2 155

InterPro domains:
  IPR014974 Protein of unknown function DUF1833 [PF08875] (3-62)

pLDDT: mean 78.07, std 18.11, range [39.16, 96.5]

Radius of gyration: 15.2 Å; Cα contacts (8 Å, |Δi|>4): 83; chains: 1; bounding box: 32×48×25 Å

Sequence (69 aa):
MTILNRLYASSGPEVIIETLQINIGDAVHYLCKGYED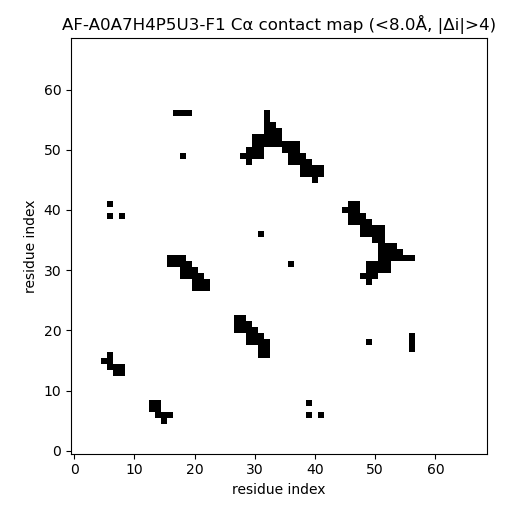ITATTENGDTVTFIACPMDIALPAVMPMVHRI